Protein AF-A0A3B8SJQ2-F1 (afdb_monomer_lite)

Secondary structure (DSSP, 8-state):
--HHHHHHHHHTTEEEEEEEEEEEEEETTTTEEEEEEEEEE-GGG-EEEEEEEEEE-----GGGGT--TT-EEEEEEEEEEEEETTTTEEEEE----S-EEEEEEES--

Foldseek 3Di:
DDPVVVVVCVPFVKDKFKKKWFWQAFDQVFLKTKTAQIWGQDPPRDTDRPHGIDIAGPNPDPCSVVDDGRFMKMWIAIWGWDDDPPPNDTDIHDPRHDIDPIDGPDGDD

Structure (mmCIF, N/CA/C/O backbone):
data_AF-A0A3B8SJQ2-F1
#
_entry.id   AF-A0A3B8SJQ2-F1
#
loop_
_atom_site.group_PDB
_atom_site.id
_atom_site.type_symbol
_atom_site.label_atom_id
_atom_site.label_alt_id
_atom_site.label_comp_id
_atom_site.label_asym_id
_atom_site.label_entity_id
_atom_site.label_seq_id
_atom_site.pdbx_PDB_ins_code
_atom_site.Cartn_x
_atom_site.Cartn_y
_atom_site.Cartn_z
_atom_site.occupancy
_atom_site.B_iso_or_equiv
_atom_site.auth_seq_id
_atom_site.auth_comp_id
_atom_site.auth_asym_id
_atom_site.auth_atom_id
_atom_site.pdbx_PDB_model_num
ATOM 1 N N . MET A 1 1 ? 15.323 -8.484 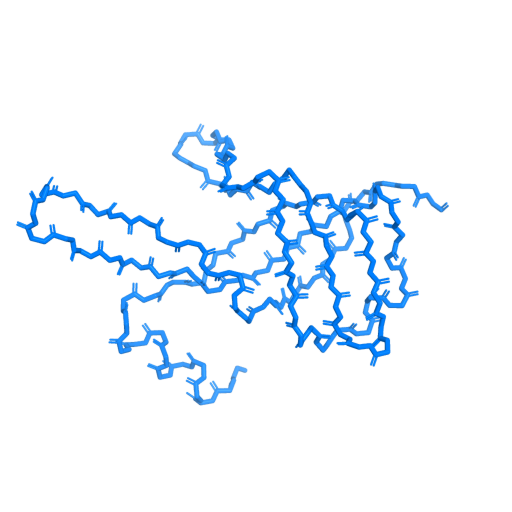7.776 1.00 53.12 1 MET A N 1
ATOM 2 C CA . MET A 1 1 ? 14.836 -8.988 6.468 1.00 53.12 1 MET A CA 1
ATOM 3 C C . MET A 1 1 ? 14.945 -10.505 6.456 1.00 53.12 1 MET A C 1
ATOM 5 O O . MET A 1 1 ? 16.025 -10.993 6.764 1.00 53.12 1 MET A O 1
ATOM 9 N N . SER A 1 2 ? 13.871 -11.237 6.143 1.00 58.50 2 SER A N 1
ATOM 10 C CA . SER A 1 2 ? 13.884 -12.710 6.104 1.00 58.50 2 SER A CA 1
ATOM 11 C C . SER A 1 2 ? 14.589 -13.257 4.851 1.00 58.50 2 SER A C 1
ATOM 13 O O . SER A 1 2 ? 14.607 -12.610 3.801 1.00 58.50 2 SER A O 1
ATOM 15 N N . SER A 1 3 ? 15.174 -14.454 4.960 1.00 68.88 3 SER A N 1
ATOM 16 C CA . SER A 1 3 ? 15.892 -15.152 3.878 1.00 68.88 3 SER A CA 1
ATOM 17 C C . SER A 1 3 ? 15.003 -15.436 2.661 1.00 68.88 3 SER A C 1
ATOM 19 O O . SER A 1 3 ? 15.405 -15.141 1.537 1.00 68.88 3 SER A O 1
ATOM 21 N N . GLN A 1 4 ? 13.766 -15.892 2.885 1.00 63.00 4 GLN A N 1
ATOM 22 C CA . GLN A 1 4 ? 12.772 -16.154 1.832 1.00 63.00 4 GLN A CA 1
ATOM 23 C C . GLN A 1 4 ? 12.450 -14.917 0.984 1.00 63.00 4 GLN A C 1
ATOM 25 O O . GLN A 1 4 ? 12.421 -14.991 -0.243 1.00 63.00 4 GLN A O 1
ATOM 30 N N . ARG A 1 5 ? 12.253 -13.755 1.620 1.00 63.62 5 ARG A N 1
ATOM 31 C CA . ARG A 1 5 ? 11.961 -12.503 0.905 1.00 63.62 5 ARG A CA 1
ATOM 32 C C . ARG A 1 5 ? 13.127 -12.092 0.011 1.00 63.62 5 ARG A C 1
ATOM 34 O O . ARG A 1 5 ? 12.921 -11.660 -1.117 1.00 63.62 5 ARG A O 1
ATOM 41 N N . ARG A 1 6 ? 14.358 -12.273 0.497 1.00 63.72 6 ARG A N 1
ATOM 42 C CA . ARG A 1 6 ? 15.580 -11.955 -0.252 1.00 63.72 6 ARG A CA 1
ATOM 43 C C . ARG A 1 6 ? 15.789 -12.893 -1.450 1.00 63.72 6 ARG A C 1
ATOM 45 O O . ARG A 1 6 ? 16.275 -12.438 -2.479 1.00 63.72 6 ARG A O 1
ATOM 52 N N . GLU A 1 7 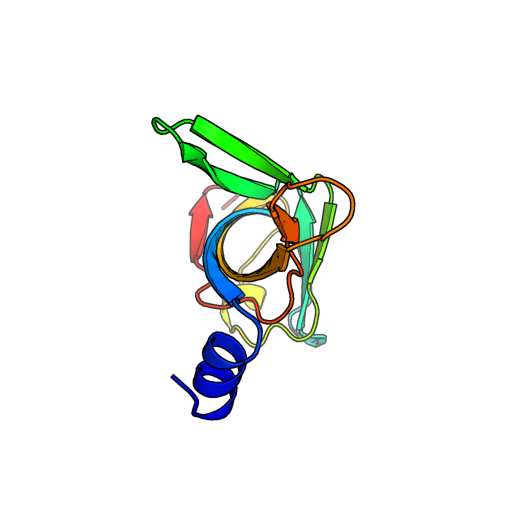? 15.413 -14.168 -1.347 1.00 64.56 7 GLU A N 1
ATOM 53 C CA . GLU A 1 7 ? 15.418 -15.094 -2.492 1.00 64.56 7 GLU A CA 1
ATOM 54 C C . GLU A 1 7 ? 14.343 -14.763 -3.531 1.00 64.56 7 GLU A C 1
ATOM 56 O O . GLU A 1 7 ? 14.623 -14.822 -4.727 1.00 64.56 7 GLU A O 1
ATOM 61 N N . MET A 1 8 ? 13.140 -14.372 -3.098 1.00 61.47 8 MET A N 1
ATOM 62 C CA . MET A 1 8 ? 12.055 -13.984 -4.005 1.00 61.47 8 MET A CA 1
ATOM 63 C C . MET A 1 8 ? 12.450 -12.782 -4.874 1.00 61.47 8 MET A C 1
ATOM 65 O O . MET A 1 8 ? 12.263 -12.831 -6.088 1.00 61.47 8 MET A O 1
ATOM 69 N N . LEU A 1 9 ? 13.084 -11.767 -4.266 1.00 63.34 9 LEU A N 1
ATOM 70 C CA . LEU A 1 9 ? 13.655 -10.607 -4.968 1.00 63.34 9 LEU A CA 1
ATOM 71 C C . LEU A 1 9 ? 14.646 -11.006 -6.072 1.00 63.34 9 LEU A C 1
ATOM 73 O O . LEU A 1 9 ? 14.633 -10.432 -7.155 1.00 63.34 9 LEU A O 1
ATOM 77 N N . LYS A 1 10 ? 15.466 -12.034 -5.829 1.00 63.09 10 LYS A N 1
ATOM 78 C CA . LYS A 1 10 ? 16.471 -12.504 -6.791 1.00 63.09 10 LYS A CA 1
ATOM 79 C C . LYS A 1 10 ? 15.894 -13.347 -7.930 1.00 63.09 10 LYS A C 1
ATOM 81 O O . LYS A 1 10 ? 16.407 -13.264 -9.038 1.00 63.09 10 LYS A O 1
ATOM 86 N N . ARG A 1 11 ? 14.881 -14.185 -7.674 1.00 56.38 11 ARG A N 1
ATOM 87 C CA . ARG A 1 11 ? 14.400 -15.178 -8.660 1.00 56.38 11 ARG A CA 1
ATOM 88 C C . ARG A 1 11 ? 13.447 -14.623 -9.720 1.00 56.38 11 ARG A C 1
ATOM 90 O O . ARG A 1 11 ? 13.373 -15.205 -10.792 1.00 56.38 11 ARG A O 1
ATOM 97 N N . TYR A 1 12 ? 12.725 -13.541 -9.434 1.00 57.06 12 TYR A N 1
ATOM 98 C CA . TYR A 1 12 ? 11.607 -13.088 -10.277 1.00 57.06 12 TYR A CA 1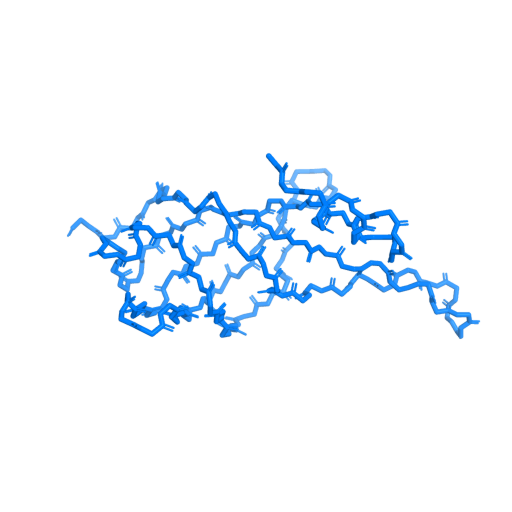
ATOM 99 C C . TYR A 1 12 ? 11.788 -11.693 -10.890 1.00 57.06 12 TYR A C 1
ATOM 101 O O . TYR A 1 12 ? 10.829 -11.141 -11.418 1.00 57.06 12 TYR A O 1
ATOM 109 N N . GLY A 1 13 ? 12.978 -11.089 -10.788 1.00 62.03 13 GLY A N 1
ATOM 110 C CA . GLY A 1 13 ? 13.186 -9.705 -11.240 1.00 62.03 13 GLY A CA 1
ATOM 111 C C . GLY A 1 13 ? 12.268 -8.708 -10.523 1.00 62.03 13 GLY A C 1
ATOM 112 O O . GLY A 1 13 ? 11.832 -7.719 -11.113 1.00 62.03 13 GLY A O 1
ATOM 113 N N . VAL A 1 14 ? 11.917 -9.003 -9.267 1.00 70.25 14 VAL A N 1
ATOM 114 C CA . VAL A 1 14 ? 10.989 -8.199 -8.472 1.00 70.25 14 VAL A CA 1
ATOM 115 C C . VAL A 1 14 ? 11.764 -7.174 -7.635 1.00 70.25 14 VAL A C 1
ATOM 117 O O . VAL A 1 14 ? 12.844 -7.469 -7.122 1.00 70.25 14 VAL A O 1
ATOM 120 N N . GLU A 1 15 ? 11.219 -5.969 -7.482 1.00 77.25 15 GLU A N 1
ATOM 121 C CA . GLU A 1 15 ? 11.819 -4.878 -6.701 1.00 77.25 15 GLU A CA 1
ATOM 122 C C . GLU A 1 15 ? 10.921 -4.489 -5.516 1.00 77.25 15 GLU A C 1
ATOM 124 O O . GLU A 1 15 ? 9.710 -4.705 -5.542 1.00 77.25 15 GLU A O 1
ATOM 129 N N . GLU A 1 16 ? 11.496 -3.937 -4.445 1.00 79.19 16 GLU A N 1
ATOM 130 C CA . GLU A 1 16 ? 10.694 -3.321 -3.381 1.00 79.19 16 GLU A CA 1
ATOM 131 C C . GLU A 1 16 ? 10.441 -1.854 -3.729 1.00 79.19 16 GLU A C 1
ATOM 133 O O . GLU A 1 16 ? 11.372 -1.119 -4.064 1.00 79.19 16 GLU A O 1
ATOM 138 N N . ARG A 1 17 ? 9.181 -1.420 -3.640 1.00 85.75 17 ARG A N 1
ATOM 139 C CA . ARG A 1 17 ? 8.787 -0.059 -4.009 1.00 85.75 17 ARG A CA 1
ATOM 140 C C . ARG A 1 17 ? 7.873 0.567 -2.971 1.00 85.75 17 ARG A C 1
ATOM 142 O O . ARG A 1 17 ? 7.128 -0.123 -2.277 1.00 85.75 17 ARG A O 1
ATOM 149 N N . PHE A 1 18 ? 7.952 1.890 -2.876 1.00 90.62 18 PHE A N 1
ATOM 150 C CA . PHE A 1 18 ? 7.111 2.692 -1.997 1.00 90.62 18 PHE A CA 1
ATOM 151 C C . PHE A 1 18 ? 5.798 3.056 -2.677 1.00 90.62 18 PHE A C 1
ATOM 153 O O . PHE A 1 18 ? 5.779 3.472 -3.838 1.00 90.62 18 PHE A O 1
ATOM 160 N N . PHE A 1 19 ? 4.725 2.978 -1.901 1.00 93.50 19 PHE A N 1
ATOM 161 C CA . PHE A 1 19 ? 3.382 3.332 -2.319 1.00 93.50 19 PHE A CA 1
ATOM 162 C C . PHE A 1 19 ? 2.733 4.262 -1.308 1.00 93.50 19 PHE A C 1
ATOM 164 O O . PHE A 1 19 ? 3.007 4.196 -0.109 1.00 93.50 19 PHE A O 1
ATOM 171 N N . VAL A 1 20 ? 1.837 5.104 -1.809 1.00 94.56 20 VAL A N 1
ATOM 172 C CA . VAL A 1 20 ? 0.901 5.887 -1.004 1.00 94.56 20 VAL A CA 1
ATOM 173 C C . VAL A 1 20 ? -0.505 5.462 -1.382 1.00 94.56 20 VAL A C 1
ATOM 175 O O . VAL A 1 20 ? -0.793 5.318 -2.567 1.00 94.56 20 VAL A O 1
ATOM 178 N N . ALA A 1 21 ? -1.368 5.264 -0.393 1.00 95.31 21 ALA A N 1
ATOM 179 C CA . ALA A 1 21 ? -2.766 4.920 -0.611 1.00 95.31 21 ALA A CA 1
ATOM 180 C C . ALA A 1 21 ? -3.667 5.535 0.456 1.00 95.31 21 ALA A C 1
ATOM 182 O O . ALA A 1 21 ? -3.208 5.920 1.535 1.00 95.31 21 ALA A O 1
ATOM 183 N N . THR A 1 22 ? -4.960 5.557 0.158 1.00 96.19 22 THR A N 1
ATOM 184 C CA . THR A 1 22 ? -6.016 5.887 1.110 1.00 96.19 22 THR A CA 1
ATOM 185 C C . THR A 1 22 ? -6.642 4.598 1.628 1.00 96.19 22 THR A C 1
ATOM 187 O O . THR A 1 22 ? -6.968 3.692 0.864 1.00 96.19 22 THR A O 1
ATOM 190 N N . VAL A 1 23 ? -6.807 4.493 2.941 1.00 95.69 23 VAL A N 1
ATOM 191 C CA . VAL A 1 23 ? -7.471 3.361 3.584 1.00 95.69 23 VAL A CA 1
ATOM 192 C C . VAL A 1 23 ? -8.970 3.520 3.393 1.00 95.69 23 VAL A C 1
ATOM 194 O O . VAL A 1 23 ? -9.567 4.464 3.899 1.00 95.69 23 VAL A O 1
ATOM 197 N N . GLN A 1 24 ? -9.612 2.579 2.713 1.00 96.25 24 GLN A N 1
ATOM 198 C CA . GLN A 1 24 ? -11.070 2.518 2.688 1.00 96.25 24 GLN A CA 1
ATOM 199 C C . GLN A 1 24 ? -11.590 1.775 3.917 1.00 96.25 24 GLN A C 1
ATOM 201 O O . GLN A 1 24 ? -12.496 2.255 4.600 1.00 96.25 24 GLN A O 1
ATOM 206 N N . SER A 1 25 ? -10.996 0.623 4.223 1.00 94.88 25 SER A N 1
ATOM 207 C CA . SER A 1 25 ? -11.300 -0.169 5.412 1.00 94.88 25 SER A CA 1
ATOM 208 C C . SER A 1 25 ? -10.088 -0.994 5.837 1.00 94.88 25 SER A C 1
ATOM 210 O O . SER A 1 25 ? -9.207 -1.307 5.036 1.00 94.88 25 SER A O 1
ATOM 212 N N . SER A 1 26 ? -10.031 -1.347 7.118 1.00 93.12 26 SER A N 1
ATOM 213 C CA . SER A 1 26 ? -9.030 -2.266 7.647 1.00 93.12 26 SER A CA 1
ATOM 214 C C . SER A 1 26 ? -9.656 -3.173 8.705 1.00 93.12 26 SER A C 1
ATOM 216 O O . SER A 1 26 ? -10.575 -2.778 9.424 1.00 93.12 26 SER A O 1
ATOM 218 N N . ASN A 1 27 ? -9.188 -4.414 8.775 1.00 92.94 27 ASN A N 1
ATOM 219 C CA . ASN A 1 27 ? -9.601 -5.400 9.758 1.00 92.94 27 ASN A CA 1
ATOM 220 C C . ASN A 1 27 ? -8.363 -6.090 10.327 1.00 92.94 27 ASN A C 1
ATOM 222 O O . ASN A 1 27 ? -7.765 -6.972 9.709 1.00 92.94 27 ASN A O 1
ATOM 226 N N . PHE A 1 28 ? -8.013 -5.701 11.552 1.00 91.25 28 PHE A N 1
ATOM 227 C CA . PHE A 1 28 ? -6.878 -6.270 12.268 1.00 91.25 28 PHE A CA 1
ATOM 228 C C . PHE A 1 28 ? -7.028 -7.776 12.540 1.00 91.25 28 PHE A C 1
ATOM 230 O O . PHE A 1 28 ? -6.036 -8.494 12.497 1.00 91.25 28 PHE A O 1
ATOM 237 N N . LYS A 1 29 ? -8.243 -8.281 12.807 1.00 89.62 29 LYS A N 1
ATOM 238 C CA . LYS A 1 29 ? -8.445 -9.699 13.163 1.00 89.62 29 LYS A CA 1
ATOM 239 C C . LYS A 1 29 ? -8.127 -10.635 12.001 1.00 89.62 29 LYS A C 1
ATOM 241 O O . LYS A 1 29 ? -7.625 -11.728 12.225 1.00 89.62 29 LYS A O 1
ATOM 246 N N . THR A 1 30 ? -8.442 -10.210 10.781 1.00 90.25 30 THR A N 1
ATOM 247 C CA . THR A 1 30 ? -8.248 -11.007 9.563 1.00 90.25 30 THR A CA 1
ATOM 248 C C . THR A 1 30 ? -7.006 -10.591 8.774 1.00 90.25 30 THR A C 1
ATOM 250 O O . THR A 1 30 ? -6.754 -11.157 7.715 1.00 90.25 30 THR A O 1
ATOM 253 N N . GLY A 1 31 ? -6.258 -9.578 9.233 1.00 89.19 31 GLY A N 1
ATOM 254 C CA . GLY A 1 31 ? -5.136 -9.004 8.483 1.00 89.19 31 GLY A CA 1
ATOM 255 C C . GLY A 1 31 ? -5.544 -8.485 7.099 1.00 89.19 31 GLY A C 1
ATOM 256 O O . GLY A 1 31 ? -4.758 -8.560 6.156 1.00 89.19 31 GLY A O 1
ATOM 257 N N . HIS A 1 32 ? -6.794 -8.031 6.946 1.00 91.81 32 HIS A N 1
ATOM 258 C CA . HIS A 1 32 ? -7.350 -7.569 5.669 1.00 91.81 32 HIS A CA 1
ATOM 259 C C . HIS A 1 32 ? -7.409 -6.044 5.634 1.00 91.81 32 HIS A C 1
ATOM 261 O O . HIS A 1 32 ? -7.797 -5.407 6.610 1.00 91.81 32 HIS A O 1
ATOM 267 N N . MET A 1 33 ? -7.040 -5.455 4.503 1.00 93.25 33 MET A N 1
ATOM 268 C CA . MET A 1 33 ? -7.101 -4.020 4.264 1.00 93.25 33 MET A CA 1
ATOM 269 C C . MET A 1 33 ? -7.602 -3.751 2.847 1.00 93.25 33 MET A C 1
ATOM 271 O O . MET A 1 33 ? -7.224 -4.442 1.902 1.00 93.25 33 MET A O 1
ATOM 275 N N . VAL A 1 34 ? -8.457 -2.745 2.698 1.00 94.25 34 VAL A N 1
ATOM 276 C CA . VAL A 1 34 ? -8.922 -2.254 1.401 1.00 94.25 34 VAL A CA 1
ATOM 277 C C . VAL A 1 34 ? -8.345 -0.866 1.188 1.00 94.25 34 VAL A C 1
ATOM 279 O O . VAL A 1 34 ? -8.524 0.024 2.024 1.00 94.25 34 VAL A O 1
ATOM 282 N N . LEU A 1 35 ? -7.632 -0.706 0.078 1.00 94.88 35 LEU A N 1
ATOM 283 C CA . LEU A 1 35 ? -6.925 0.513 -0.287 1.00 94.88 35 LEU A CA 1
ATOM 284 C C . LEU A 1 35 ? -7.493 1.104 -1.571 1.00 94.88 35 LEU A C 1
ATOM 286 O O . LEU A 1 35 ? -7.733 0.380 -2.538 1.00 94.88 35 LEU A O 1
ATOM 290 N N . THR A 1 36 ? -7.627 2.423 -1.595 1.00 95.00 36 THR A N 1
ATOM 291 C CA . THR A 1 36 ? -8.010 3.199 -2.774 1.00 95.00 36 THR A CA 1
ATOM 292 C C . THR A 1 36 ? -6.935 4.217 -3.123 1.00 95.00 36 THR A C 1
ATOM 294 O O . THR A 1 36 ? -6.073 4.539 -2.304 1.00 95.00 36 THR A O 1
ATOM 297 N N . ASP A 1 37 ? -6.982 4.712 -4.363 1.00 93.31 37 ASP A N 1
ATOM 298 C CA . ASP A 1 37 ? -6.091 5.765 -4.866 1.00 93.31 37 ASP A CA 1
ATOM 299 C C . ASP A 1 37 ? -4.613 5.485 -4.578 1.00 93.31 37 ASP A C 1
ATOM 301 O O . ASP A 1 37 ? -3.939 6.210 -3.847 1.00 93.31 37 ASP A O 1
ATOM 305 N N . ILE A 1 38 ? -4.119 4.386 -5.145 1.00 93.31 38 ILE A N 1
ATOM 306 C CA . ILE A 1 38 ? -2.764 3.908 -4.894 1.00 93.31 38 ILE A CA 1
ATOM 307 C C . ILE A 1 38 ? -1.812 4.545 -5.895 1.00 93.31 38 ILE A C 1
ATOM 309 O O . ILE A 1 38 ? -1.995 4.418 -7.109 1.00 93.31 38 ILE A O 1
ATOM 313 N N . TYR A 1 39 ? -0.768 5.189 -5.380 1.00 92.12 39 TYR A N 1
ATOM 314 C CA . TYR A 1 39 ? 0.250 5.879 -6.158 1.00 92.12 39 TYR A CA 1
ATOM 315 C C . TYR A 1 39 ? 1.646 5.342 -5.864 1.00 92.12 39 TYR A C 1
ATOM 317 O O . TYR A 1 39 ? 1.974 5.019 -4.725 1.00 92.12 39 TYR A O 1
ATOM 325 N N . THR A 1 40 ? 2.494 5.343 -6.887 1.00 89.94 40 THR A N 1
ATOM 326 C CA . THR A 1 40 ? 3.944 5.126 -6.781 1.00 89.94 40 THR A CA 1
ATOM 327 C C . THR A 1 40 ? 4.685 6.354 -7.322 1.00 89.94 40 THR A C 1
ATOM 329 O O . THR A 1 40 ? 4.150 7.049 -8.197 1.00 89.94 40 THR A O 1
ATOM 332 N N . PRO A 1 41 ? 5.923 6.630 -6.872 1.00 83.00 41 PRO A N 1
ATOM 333 C CA . PRO A 1 41 ? 6.798 7.575 -7.556 1.00 83.00 41 PRO A CA 1
ATOM 334 C C . PRO A 1 41 ? 7.021 7.153 -9.017 1.00 83.00 41 PRO A C 1
ATOM 336 O O . PRO A 1 41 ? 7.352 5.996 -9.299 1.00 83.00 41 PRO A O 1
ATOM 339 N N . GLY A 1 42 ? 6.797 8.088 -9.935 1.00 78.06 42 GLY A N 1
ATOM 340 C CA . GLY A 1 42 ? 7.142 7.992 -11.347 1.00 78.06 42 GLY A CA 1
ATOM 341 C C . GLY A 1 42 ? 8.389 8.803 -11.683 1.00 78.06 42 GLY A C 1
ATOM 342 O O . GLY A 1 42 ? 9.062 9.346 -10.806 1.00 78.06 42 GLY A O 1
ATOM 343 N N . GLU A 1 43 ? 8.686 8.902 -12.974 1.00 77.31 43 GLU A N 1
ATOM 344 C CA . GLU A 1 43 ? 9.780 9.737 -13.467 1.00 77.31 43 GLU A CA 1
ATOM 345 C C . GLU A 1 43 ? 9.470 11.230 -13.265 1.00 77.31 43 GLU A C 1
ATOM 347 O O . GLU A 1 43 ? 8.311 11.661 -13.295 1.00 77.31 43 GLU A O 1
ATOM 352 N N . ASN A 1 44 ? 10.517 12.033 -13.045 1.00 78.44 44 ASN A N 1
ATOM 353 C CA . ASN A 1 44 ? 10.436 13.493 -12.899 1.00 78.44 44 ASN A CA 1
ATOM 354 C C . ASN A 1 44 ? 9.526 13.975 -11.752 1.00 78.44 44 ASN A C 1
ATOM 356 O O . ASN A 1 44 ? 8.864 15.006 -11.859 1.00 78.44 44 ASN A O 1
ATOM 360 N N . GLY A 1 45 ? 9.452 13.211 -10.657 1.00 73.88 45 GLY A N 1
ATOM 361 C CA . GLY A 1 45 ? 8.685 13.581 -9.461 1.00 73.88 45 GLY A CA 1
ATOM 362 C C . GLY A 1 45 ? 7.164 13.487 -9.621 1.00 73.88 45 GLY A C 1
ATOM 363 O O . GLY A 1 45 ? 6.429 13.803 -8.683 1.00 73.88 45 GLY A O 1
ATOM 364 N N . LYS A 1 46 ? 6.667 13.026 -10.777 1.00 82.06 46 LYS A N 1
ATOM 365 C CA . LYS A 1 46 ? 5.236 12.783 -10.980 1.00 82.06 46 LYS A CA 1
ATOM 366 C C . LYS A 1 46 ? 4.797 11.554 -10.189 1.00 82.06 46 LYS A C 1
ATOM 368 O O . LYS A 1 46 ? 5.526 10.572 -10.072 1.00 82.06 46 LYS A O 1
ATOM 373 N N . ARG A 1 47 ? 3.575 11.590 -9.659 1.00 83.44 47 ARG A N 1
ATOM 374 C CA . ARG A 1 47 ? 2.930 10.418 -9.052 1.00 83.44 47 ARG A CA 1
ATOM 375 C C . ARG A 1 47 ? 2.172 9.663 -10.132 1.00 83.44 47 ARG A C 1
ATOM 377 O O . ARG A 1 47 ? 1.425 10.275 -10.891 1.00 83.44 47 ARG A O 1
ATOM 384 N N . ILE A 1 48 ? 2.344 8.348 -10.183 1.00 88.12 48 ILE A N 1
ATOM 385 C CA . ILE A 1 48 ? 1.620 7.479 -11.114 1.00 88.12 48 ILE A CA 1
ATOM 386 C C . ILE A 1 48 ? 0.579 6.711 -10.313 1.00 88.12 48 ILE A C 1
ATOM 388 O O . ILE A 1 48 ? 0.936 6.025 -9.353 1.00 88.12 48 ILE A O 1
ATOM 392 N N . LYS A 1 49 ? -0.697 6.830 -10.695 1.00 88.19 49 LYS A N 1
ATOM 393 C CA . LYS A 1 49 ? -1.769 6.009 -10.125 1.00 88.19 49 LYS A CA 1
ATOM 394 C C . LYS A 1 49 ? -1.632 4.589 -10.667 1.00 88.19 49 LYS A C 1
ATOM 396 O O . LYS A 1 49 ? -1.665 4.394 -11.878 1.00 88.19 49 LYS A O 1
ATOM 401 N N . VAL A 1 50 ? -1.459 3.618 -9.776 1.00 88.88 50 VAL A N 1
ATOM 402 C CA . VAL A 1 50 ? -1.246 2.204 -10.135 1.00 88.88 50 VAL A CA 1
ATOM 403 C C . VAL A 1 50 ? -2.497 1.358 -9.946 1.00 88.88 50 VAL A C 1
ATOM 405 O O . VAL A 1 50 ? -2.667 0.362 -10.636 1.00 88.88 50 VAL A O 1
ATOM 408 N N . ALA A 1 51 ? -3.392 1.762 -9.043 1.00 87.88 51 ALA A N 1
ATOM 409 C CA . ALA A 1 51 ? -4.680 1.111 -8.854 1.00 87.88 51 ALA A CA 1
ATOM 410 C C . ALA A 1 51 ? -5.690 2.066 -8.209 1.00 87.88 51 ALA A C 1
ATOM 412 O O . ALA A 1 51 ? -5.338 2.920 -7.393 1.00 87.88 51 ALA A O 1
ATOM 413 N N . SER A 1 52 ? -6.964 1.905 -8.565 1.00 91.00 52 SER A N 1
ATOM 414 C CA . SER A 1 52 ? -8.067 2.630 -7.919 1.00 91.00 52 SER A CA 1
ATOM 415 C C . SER A 1 52 ? -8.588 1.920 -6.674 1.00 91.00 52 SER A C 1
ATOM 417 O O . SER A 1 52 ? -9.096 2.596 -5.788 1.00 91.00 52 SER A O 1
ATOM 419 N N . HIS A 1 53 ? -8.469 0.590 -6.614 1.00 92.38 53 HIS A N 1
ATOM 420 C CA . HIS A 1 53 ? -9.054 -0.245 -5.566 1.00 92.38 53 HIS A CA 1
ATOM 421 C C . HIS A 1 53 ? -8.292 -1.566 -5.440 1.00 92.38 53 HIS A C 1
ATOM 423 O O . HIS A 1 53 ? -8.110 -2.259 -6.441 1.00 92.38 53 HIS A O 1
ATOM 429 N N . VAL A 1 54 ? -7.847 -1.921 -4.233 1.00 90.75 54 VAL A N 1
ATOM 430 C CA . VAL A 1 54 ? -7.075 -3.146 -3.968 1.00 90.75 54 VAL A CA 1
ATOM 431 C C . VAL A 1 54 ? -7.468 -3.760 -2.636 1.00 90.75 54 VAL A C 1
ATOM 433 O O . VAL A 1 54 ? -7.600 -3.069 -1.627 1.00 90.75 54 VAL A O 1
ATOM 436 N N . HIS A 1 55 ? -7.575 -5.086 -2.630 1.00 91.56 55 HIS A N 1
ATOM 437 C CA . HIS A 1 55 ? -7.668 -5.886 -1.417 1.00 91.56 55 HIS A CA 1
ATOM 438 C C . HIS A 1 55 ? -6.278 -6.419 -1.067 1.00 91.56 55 HIS A C 1
ATOM 440 O O . HIS A 1 55 ? -5.668 -7.133 -1.859 1.00 91.56 55 HIS A O 1
ATOM 446 N N . VAL A 1 56 ? -5.790 -6.077 0.122 1.00 89.62 56 VAL A N 1
ATOM 447 C CA . VAL A 1 56 ? -4.528 -6.571 0.673 1.00 89.62 56 VAL A CA 1
ATOM 448 C C . VAL A 1 56 ? -4.853 -7.535 1.806 1.00 89.62 56 VAL A C 1
ATOM 450 O O . VAL A 1 56 ? -5.558 -7.178 2.750 1.00 89.62 56 VAL A O 1
ATOM 453 N N . PHE A 1 57 ? -4.349 -8.758 1.711 1.00 88.50 57 PHE A N 1
ATOM 454 C CA . PHE A 1 57 ? -4.573 -9.815 2.696 1.00 88.50 57 PHE A CA 1
ATOM 455 C C . PHE A 1 57 ? -3.291 -10.130 3.463 1.00 88.50 57 PHE A C 1
ATOM 457 O O . PHE A 1 57 ? -2.194 -9.802 3.013 1.00 88.50 57 PHE A O 1
ATOM 464 N N . ASN A 1 58 ? -3.438 -10.825 4.594 1.00 86.31 58 ASN A N 1
ATOM 465 C CA . ASN A 1 58 ? -2.331 -11.308 5.423 1.00 86.31 58 ASN A CA 1
ATOM 466 C C . ASN A 1 58 ? -1.374 -10.198 5.894 1.00 86.31 58 ASN A C 1
ATOM 468 O O . ASN A 1 58 ? -0.181 -10.436 6.082 1.00 86.31 58 ASN A O 1
ATOM 472 N N . VAL A 1 59 ? -1.888 -8.984 6.096 1.00 86.56 59 VAL A N 1
ATOM 473 C CA . VAL A 1 59 ? -1.113 -7.874 6.650 1.00 86.56 59 VAL A CA 1
ATOM 474 C C . VAL A 1 59 ? -0.918 -8.117 8.144 1.00 86.56 59 VAL A C 1
ATOM 476 O O . VAL A 1 59 ? -1.875 -8.091 8.918 1.00 86.56 59 VAL A O 1
ATOM 479 N N . ASN A 1 60 ? 0.329 -8.342 8.553 1.00 83.44 60 ASN A N 1
ATOM 480 C CA . ASN A 1 60 ? 0.704 -8.580 9.945 1.00 83.44 60 ASN A CA 1
ATOM 481 C C . ASN A 1 60 ? 1.363 -7.336 10.561 1.00 83.44 60 ASN A C 1
ATOM 483 O O . ASN A 1 60 ? 2.521 -7.373 10.972 1.00 83.44 60 ASN A O 1
ATOM 487 N N . ASP A 1 61 ? 0.629 -6.220 10.594 1.00 83.44 61 ASP A N 1
ATOM 488 C CA . ASP A 1 61 ? 1.116 -4.957 11.155 1.00 83.44 61 ASP A CA 1
ATOM 489 C C . ASP A 1 61 ? 0.177 -4.458 12.275 1.00 83.44 61 ASP A C 1
ATOM 491 O O . ASP A 1 61 ? -1.018 -4.238 12.032 1.00 83.44 61 ASP A O 1
ATOM 495 N N . PRO A 1 62 ? 0.677 -4.248 13.513 1.00 87.88 62 PRO A N 1
ATOM 496 C CA . PRO A 1 62 ? -0.110 -3.690 14.611 1.00 87.88 62 PRO A CA 1
ATOM 497 C C . PRO A 1 62 ? -0.769 -2.342 14.291 1.00 87.88 62 PRO A C 1
ATOM 499 O O . PRO A 1 62 ? -1.770 -1.993 14.926 1.00 87.88 62 PRO A O 1
ATOM 502 N N . ILE A 1 63 ? -0.241 -1.583 13.321 1.00 88.81 63 ILE A N 1
ATOM 503 C CA . ILE A 1 63 ? -0.805 -0.297 12.906 1.00 88.81 63 ILE A CA 1
ATOM 504 C C . ILE A 1 63 ? -2.232 -0.428 12.378 1.00 88.81 63 ILE A C 1
ATOM 506 O O . ILE A 1 63 ? -3.011 0.504 12.563 1.00 88.81 63 ILE A O 1
ATOM 510 N N . LEU A 1 64 ? -2.621 -1.587 11.828 1.00 89.62 64 LEU A N 1
ATOM 511 C CA . LEU A 1 64 ? -3.990 -1.851 11.372 1.00 89.62 64 LEU A CA 1
ATOM 512 C C . LEU A 1 64 ? -5.033 -1.569 12.462 1.00 89.62 64 LEU A C 1
ATOM 514 O O . LEU A 1 64 ? -6.125 -1.115 12.150 1.00 89.62 64 LEU A O 1
ATOM 518 N N . ARG A 1 65 ? -4.703 -1.767 13.751 1.00 91.50 65 ARG A N 1
ATOM 519 C CA . ARG A 1 65 ? -5.617 -1.448 14.870 1.00 91.50 65 ARG A CA 1
ATOM 520 C C . ARG A 1 65 ? -5.957 0.040 14.976 1.00 91.50 65 ARG A C 1
ATOM 522 O O . ARG A 1 65 ? -6.921 0.394 15.646 1.00 91.50 65 ARG A O 1
ATOM 529 N N . LYS A 1 66 ? -5.120 0.902 14.400 1.00 91.31 66 LYS A N 1
ATOM 530 C CA . LYS A 1 66 ? -5.195 2.363 14.497 1.00 91.31 66 LYS A CA 1
ATOM 531 C C . LYS A 1 66 ? -5.649 3.018 13.192 1.00 91.31 66 LYS A C 1
ATOM 533 O O . LYS A 1 66 ? -5.961 4.205 13.215 1.00 91.31 66 LYS A O 1
ATOM 538 N N . LEU A 1 67 ? -5.653 2.280 12.080 1.00 93.00 67 LEU A N 1
ATOM 539 C CA . LEU A 1 67 ? -6.046 2.807 10.778 1.00 93.00 67 LEU A CA 1
ATOM 540 C C . LEU A 1 67 ? -7.564 2.928 10.685 1.00 93.00 67 LEU A C 1
ATOM 542 O O . LEU A 1 67 ? -8.300 1.964 10.895 1.00 93.00 67 LEU A O 1
ATOM 546 N N . LYS A 1 68 ? -8.023 4.121 10.326 1.00 93.94 68 LYS A N 1
ATOM 547 C CA . LYS A 1 68 ? -9.427 4.434 10.068 1.00 93.94 68 LYS A CA 1
ATOM 548 C C . LYS A 1 68 ? -9.668 4.583 8.569 1.00 93.94 68 LYS A C 1
ATOM 550 O O . LYS A 1 68 ? -8.738 4.748 7.783 1.00 93.94 68 LYS A O 1
ATOM 555 N N . SER A 1 69 ? -10.938 4.539 8.173 1.00 94.38 69 SER A N 1
ATOM 556 C CA . SER A 1 69 ? -11.322 4.923 6.814 1.00 94.38 69 SER A CA 1
ATOM 557 C C . SER A 1 69 ? -10.887 6.367 6.535 1.00 94.38 69 SER A C 1
ATOM 559 O O . SER A 1 69 ? -10.968 7.216 7.423 1.00 94.38 69 SER A O 1
ATOM 561 N N . GLN A 1 70 ? -10.447 6.630 5.306 1.00 95.19 70 GLN A N 1
ATOM 562 C CA . GLN A 1 70 ? -9.871 7.889 4.821 1.00 95.19 70 GLN A CA 1
ATOM 563 C C . GLN A 1 70 ? -8.483 8.240 5.387 1.00 95.19 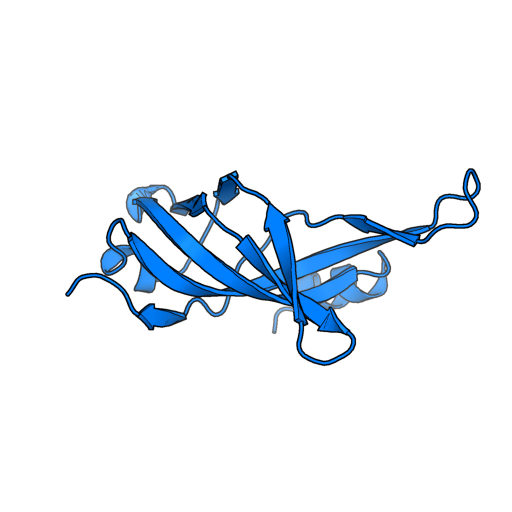70 GLN A C 1
ATOM 565 O O . GLN A 1 70 ? -7.971 9.330 5.127 1.00 95.19 70 GLN A O 1
ATOM 570 N N . ASP A 1 71 ? -7.835 7.336 6.126 1.00 95.62 71 ASP A N 1
ATOM 571 C CA . ASP A 1 71 ? -6.435 7.527 6.502 1.00 95.62 71 ASP A CA 1
ATOM 572 C C . ASP A 1 71 ? -5.523 7.411 5.284 1.00 95.62 71 ASP A C 1
ATOM 574 O O . ASP A 1 71 ? -5.630 6.470 4.501 1.00 95.62 71 ASP A O 1
ATOM 578 N N . MET A 1 72 ? -4.576 8.337 5.147 1.00 95.50 72 MET A N 1
ATOM 579 C CA . MET A 1 72 ? -3.518 8.213 4.150 1.00 95.50 72 MET A CA 1
ATOM 580 C C . MET A 1 72 ? -2.353 7.444 4.754 1.00 95.50 72 MET A C 1
ATOM 582 O O . MET A 1 72 ? -1.830 7.817 5.812 1.00 95.50 72 MET A O 1
ATOM 586 N N . ILE A 1 73 ? -1.911 6.406 4.055 1.00 95.38 73 ILE A N 1
ATOM 587 C CA . ILE A 1 73 ? -0.786 5.575 4.463 1.00 95.38 73 ILE A CA 1
ATOM 588 C C . ILE A 1 73 ? 0.304 5.560 3.398 1.00 95.38 73 ILE A C 1
ATOM 590 O O . ILE A 1 73 ? 0.043 5.680 2.203 1.00 95.38 73 ILE A O 1
ATOM 594 N N . MET A 1 74 ? 1.533 5.366 3.856 1.00 95.12 74 MET A N 1
ATOM 595 C CA . MET A 1 74 ? 2.670 4.968 3.044 1.00 95.12 74 MET A CA 1
ATOM 596 C C . MET A 1 74 ? 3.046 3.535 3.410 1.00 95.12 74 MET A C 1
ATOM 598 O O . MET A 1 74 ? 3.025 3.189 4.588 1.00 95.12 74 MET A O 1
ATOM 602 N N . PHE A 1 75 ? 3.387 2.710 2.428 1.00 93.06 75 PHE A N 1
ATOM 603 C CA . PHE A 1 75 ? 3.801 1.324 2.650 1.00 93.06 75 PHE A CA 1
ATOM 604 C C . PHE A 1 75 ? 4.809 0.875 1.593 1.00 93.06 75 PHE A C 1
ATOM 606 O O . PHE A 1 75 ? 4.936 1.514 0.544 1.00 93.06 75 PHE A O 1
ATOM 613 N N . THR A 1 76 ? 5.526 -0.218 1.858 1.00 90.31 76 THR A N 1
ATOM 614 C CA . THR A 1 76 ? 6.337 -0.897 0.842 1.00 90.31 76 THR A CA 1
ATOM 615 C C . THR A 1 76 ? 5.677 -2.190 0.394 1.00 90.31 76 THR A C 1
ATOM 617 O O . THR A 1 76 ? 5.043 -2.885 1.185 1.00 90.31 76 THR A O 1
ATOM 620 N N . ALA A 1 77 ? 5.792 -2.491 -0.896 1.00 87.25 77 ALA A N 1
ATOM 621 C CA . ALA A 1 77 ? 5.320 -3.741 -1.482 1.00 87.25 77 ALA A CA 1
ATOM 622 C C . ALA A 1 77 ? 6.319 -4.238 -2.529 1.00 87.25 77 ALA A C 1
ATOM 624 O O . ALA A 1 77 ? 7.104 -3.456 -3.076 1.00 87.25 77 ALA A O 1
ATOM 625 N N . VAL A 1 78 ? 6.278 -5.540 -2.806 1.00 82.25 78 VAL A N 1
ATOM 626 C CA . VAL A 1 78 ? 7.106 -6.151 -3.847 1.00 82.25 78 VAL A CA 1
ATOM 627 C C . VAL A 1 78 ? 6.381 -6.069 -5.190 1.00 82.25 78 VAL A C 1
ATOM 629 O O . VAL A 1 78 ? 5.263 -6.552 -5.328 1.00 82.25 78 VAL A O 1
ATOM 632 N N . VAL A 1 79 ? 7.024 -5.472 -6.187 1.00 77.44 79 VAL A N 1
ATOM 633 C CA . VAL A 1 79 ? 6.521 -5.344 -7.564 1.00 77.44 79 VAL A CA 1
ATOM 634 C C . VAL A 1 79 ? 7.245 -6.314 -8.476 1.00 77.44 79 VAL A C 1
ATOM 636 O O . VAL A 1 79 ? 8.463 -6.439 -8.398 1.00 77.44 79 VAL A O 1
ATOM 639 N N . GLY A 1 80 ? 6.497 -6.984 -9.351 1.00 71.44 80 GLY A N 1
ATOM 640 C CA . GLY A 1 80 ? 7.058 -7.897 -10.342 1.00 71.44 80 GLY A CA 1
ATOM 641 C C . GLY A 1 80 ? 7.223 -7.226 -11.691 1.00 71.44 80 GLY A C 1
ATOM 642 O O . GLY A 1 80 ? 6.268 -6.657 -12.223 1.00 71.44 80 GLY A O 1
ATOM 643 N N . ASN A 1 81 ? 8.418 -7.332 -12.262 1.00 66.50 81 ASN A N 1
ATOM 644 C CA . ASN A 1 81 ? 8.652 -6.969 -13.650 1.00 66.50 81 ASN A CA 1
ATOM 645 C C . ASN A 1 81 ? 8.433 -8.216 -14.508 1.00 66.50 81 ASN A C 1
ATOM 647 O O . ASN A 1 81 ? 9.097 -9.229 -14.303 1.00 66.50 81 ASN A O 1
ATOM 651 N N . TYR A 1 82 ? 7.495 -8.152 -15.452 1.00 60.78 82 TYR A N 1
ATOM 652 C CA . TYR A 1 82 ? 7.352 -9.186 -16.471 1.00 60.78 82 TYR A CA 1
ATOM 653 C C . TYR A 1 82 ? 7.849 -8.621 -17.796 1.00 60.78 82 TYR A C 1
ATOM 655 O O . TYR A 1 82 ? 7.244 -7.713 -18.374 1.00 60.78 82 TYR A O 1
ATOM 663 N N . GLU A 1 83 ? 8.960 -9.168 -18.274 1.00 52.75 83 GLU A N 1
ATOM 664 C CA . GLU A 1 83 ? 9.381 -8.990 -19.656 1.00 52.75 83 GLU A CA 1
ATOM 665 C C . GLU A 1 83 ? 8.473 -9.854 -20.526 1.00 52.75 83 GLU A C 1
ATOM 667 O O . GLU A 1 83 ? 8.424 -11.077 -20.385 1.00 52.75 83 GLU A O 1
ATOM 672 N N . THR A 1 84 ? 7.695 -9.219 -21.399 1.00 48.47 84 THR A N 1
ATOM 673 C CA . THR A 1 84 ? 6.905 -9.957 -22.384 1.00 48.47 84 THR A CA 1
ATOM 674 C C . THR A 1 84 ? 7.659 -9.911 -23.703 1.00 48.47 84 THR A C 1
ATOM 676 O O . THR A 1 84 ? 7.876 -8.835 -24.256 1.00 48.47 84 THR A O 1
ATOM 679 N N . THR A 1 85 ? 8.002 -11.076 -24.250 1.00 49.28 85 THR A N 1
ATOM 680 C CA . THR A 1 85 ? 8.626 -11.203 -25.580 1.00 49.28 85 THR A CA 1
ATOM 681 C C . THR A 1 85 ? 7.693 -10.787 -26.723 1.00 49.28 85 THR A C 1
ATOM 683 O O . THR A 1 85 ? 8.093 -10.773 -27.880 1.00 49.28 85 THR A O 1
ATOM 686 N N . LYS A 1 86 ? 6.429 -10.466 -26.415 1.00 50.06 86 LYS A N 1
ATOM 687 C CA . LYS A 1 86 ? 5.365 -10.217 -27.391 1.00 50.06 86 LYS A CA 1
ATOM 688 C C . LYS A 1 86 ? 5.190 -8.737 -27.761 1.00 50.06 86 LYS A C 1
ATOM 690 O O . LYS A 1 86 ? 4.559 -8.462 -28.774 1.00 50.06 86 LYS A O 1
ATOM 695 N N . TYR A 1 87 ? 5.718 -7.806 -26.959 1.00 50.94 87 TYR A N 1
ATOM 696 C CA . TYR A 1 87 ? 5.487 -6.363 -27.138 1.00 50.94 87 TYR A CA 1
ATOM 697 C C . TYR A 1 87 ? 6.734 -5.480 -26.948 1.00 50.94 87 TYR A C 1
ATOM 699 O O . TYR A 1 87 ? 6.577 -4.264 -26.863 1.00 50.94 87 TYR A O 1
ATOM 707 N N . ASP A 1 88 ? 7.939 -6.055 -26.818 1.00 52.53 88 ASP A N 1
ATOM 708 C CA . ASP A 1 88 ? 9.188 -5.315 -26.513 1.00 52.53 88 ASP A CA 1
ATOM 709 C C . ASP A 1 88 ? 9.014 -4.269 -25.391 1.00 52.53 88 ASP A C 1
ATOM 711 O O . ASP A 1 88 ? 9.582 -3.179 -25.386 1.00 52.53 88 ASP A O 1
ATOM 715 N N . SER A 1 89 ? 8.152 -4.594 -24.425 1.00 50.62 89 SER A N 1
ATOM 716 C CA . SER A 1 89 ? 7.708 -3.686 -23.374 1.00 50.62 89 SER A CA 1
ATOM 717 C C . SER A 1 89 ? 7.781 -4.394 -22.030 1.00 50.62 89 SER A C 1
ATOM 719 O O . SER A 1 89 ? 7.272 -5.508 -21.868 1.00 50.62 89 SER A O 1
ATOM 721 N N . VAL A 1 90 ? 8.385 -3.725 -21.047 1.00 58.34 90 VAL A N 1
ATOM 722 C CA . VAL A 1 90 ? 8.400 -4.175 -19.652 1.00 58.34 90 VAL A CA 1
ATOM 723 C C . VAL A 1 90 ? 7.060 -3.808 -19.022 1.00 58.34 90 VAL A C 1
ATOM 725 O O . VAL A 1 90 ? 6.785 -2.636 -18.756 1.00 58.34 90 VAL A O 1
ATOM 728 N N . ILE A 1 91 ? 6.211 -4.806 -18.771 1.00 60.81 91 ILE A N 1
ATOM 729 C CA . ILE A 1 91 ? 4.954 -4.591 -18.054 1.00 60.81 91 ILE A CA 1
ATOM 730 C C . ILE A 1 91 ? 5.246 -4.699 -16.560 1.00 60.81 91 ILE A C 1
ATOM 732 O O . ILE A 1 91 ? 5.596 -5.764 -16.043 1.00 60.81 91 ILE A O 1
ATOM 736 N N . LYS A 1 92 ? 5.079 -3.582 -15.848 1.00 64.38 92 LYS A N 1
ATOM 737 C CA . LYS A 1 92 ? 5.143 -3.565 -14.386 1.00 64.38 92 LYS A CA 1
ATOM 738 C C . LYS A 1 92 ? 3.842 -4.113 -13.825 1.00 64.38 92 LYS A C 1
ATOM 740 O O . LYS A 1 92 ? 2.789 -3.494 -13.977 1.00 64.38 92 LYS A O 1
ATOM 745 N N . ASN A 1 93 ? 3.922 -5.261 -13.170 1.00 68.75 93 ASN A N 1
ATOM 746 C CA . ASN A 1 93 ? 2.821 -5.793 -12.392 1.00 68.75 93 ASN A CA 1
ATOM 747 C C . ASN A 1 93 ? 2.981 -5.326 -10.942 1.00 68.75 93 ASN A C 1
ATOM 749 O O . ASN A 1 93 ? 4.072 -5.392 -10.372 1.00 68.75 93 ASN A O 1
ATOM 753 N N . TYR A 1 94 ? 1.880 -4.886 -10.341 1.00 69.75 94 TYR A N 1
ATOM 754 C CA . TYR A 1 94 ? 1.806 -4.445 -8.951 1.00 69.75 94 TYR A CA 1
ATOM 755 C C . TYR A 1 94 ? 1.011 -5.463 -8.128 1.00 69.75 94 TYR A C 1
ATOM 757 O O . TYR A 1 94 ? -0.075 -5.139 -7.643 1.00 69.75 94 TYR A O 1
ATOM 765 N N . PRO A 1 95 ? 1.494 -6.712 -7.977 1.00 68.94 95 PRO A N 1
ATOM 766 C CA . PRO A 1 95 ? 0.876 -7.621 -7.037 1.00 68.94 95 PRO A CA 1
ATOM 767 C C . PRO A 1 95 ? 1.116 -7.043 -5.643 1.00 68.94 95 PRO A C 1
ATOM 769 O O . PRO A 1 95 ? 2.245 -7.009 -5.167 1.00 68.94 95 PRO A O 1
ATOM 772 N N . PHE A 1 96 ? 0.066 -6.583 -4.964 1.00 72.94 96 PHE A N 1
ATOM 773 C CA . PHE A 1 96 ? 0.149 -6.094 -3.580 1.00 72.94 96 PHE A CA 1
ATOM 774 C C . PHE A 1 96 ? 0.285 -7.254 -2.580 1.00 72.94 96 PHE A C 1
ATOM 776 O O . PHE A 1 96 ? -0.341 -7.286 -1.522 1.00 72.94 96 PHE A O 1
ATOM 783 N N . ASN A 1 97 ? 1.112 -8.226 -2.950 1.00 68.50 97 ASN A N 1
ATOM 784 C CA . ASN A 1 97 ? 1.517 -9.350 -2.140 1.00 68.50 97 ASN A CA 1
ATOM 785 C C . ASN A 1 97 ? 2.684 -8.867 -1.274 1.00 68.50 97 ASN A C 1
ATOM 787 O O . ASN A 1 97 ? 3.626 -8.263 -1.786 1.00 68.50 97 ASN A O 1
ATOM 791 N N . TYR A 1 98 ? 2.636 -9.147 0.028 1.00 73.56 98 TYR A N 1
ATOM 792 C CA . TYR A 1 98 ? 3.664 -8.727 0.991 1.00 73.56 98 TYR A CA 1
ATOM 793 C C . TYR A 1 98 ? 3.773 -7.202 1.147 1.00 73.56 98 TYR A C 1
ATOM 795 O O . TYR A 1 98 ? 4.785 -6.587 0.810 1.00 73.56 98 TYR A O 1
ATOM 803 N N . VAL A 1 99 ? 2.712 -6.598 1.683 1.00 84.19 99 VAL A N 1
ATOM 804 C CA . VAL A 1 99 ? 2.736 -5.208 2.147 1.00 84.19 99 VAL A CA 1
ATOM 805 C C . VAL A 1 99 ? 3.383 -5.134 3.527 1.00 84.19 99 VAL A C 1
ATOM 807 O O . VAL A 1 99 ? 3.001 -5.878 4.426 1.00 84.19 99 VAL A O 1
ATOM 810 N N . ASP A 1 100 ? 4.327 -4.211 3.691 1.00 86.44 100 ASP A N 1
ATOM 811 C CA . ASP A 1 100 ? 5.051 -3.976 4.939 1.00 86.44 100 ASP A CA 1
ATOM 812 C C . ASP A 1 100 ? 5.340 -2.486 5.162 1.00 86.44 100 ASP A C 1
ATOM 814 O O . ASP A 1 100 ? 5.062 -1.635 4.312 1.00 86.44 100 ASP A O 1
ATOM 818 N N . ASN A 1 101 ? 5.925 -2.170 6.322 1.00 89.06 101 ASN A N 1
ATOM 819 C CA . ASN A 1 101 ? 6.358 -0.821 6.699 1.00 89.06 101 ASN A CA 1
ATOM 820 C C . ASN A 1 101 ? 5.238 0.222 6.587 1.00 89.06 101 ASN A C 1
ATOM 822 O O . ASN A 1 101 ? 5.469 1.348 6.130 1.00 89.06 101 ASN A O 1
ATOM 826 N N . ILE A 1 102 ? 4.024 -0.152 6.989 1.00 92.50 102 ILE A N 1
ATOM 827 C CA . ILE A 1 102 ? 2.865 0.722 6.872 1.00 92.50 102 ILE A CA 1
ATOM 828 C C . ILE A 1 102 ? 3.016 1.877 7.870 1.00 92.50 102 ILE A C 1
ATOM 830 O O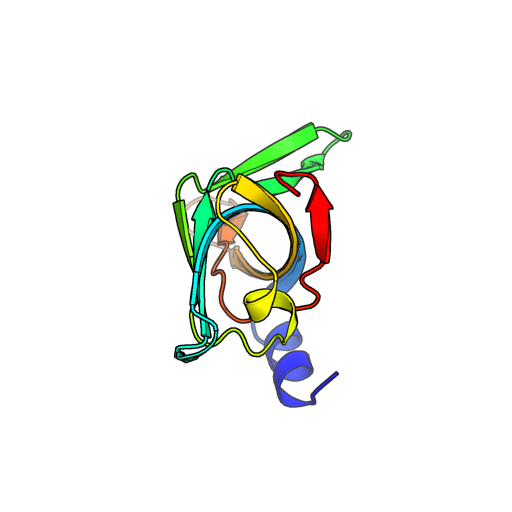 . ILE A 1 102 ? 3.203 1.684 9.070 1.00 92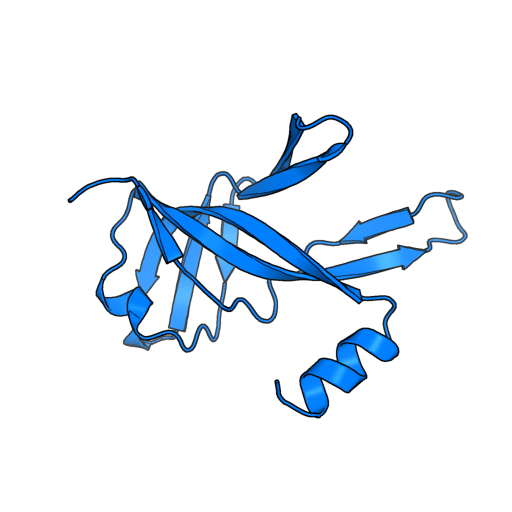.50 102 ILE A O 1
ATOM 834 N N . LYS A 1 103 ? 2.917 3.111 7.377 1.00 93.38 103 LYS A N 1
ATOM 835 C CA . LYS A 1 103 ? 2.970 4.340 8.173 1.00 93.38 103 LYS A CA 1
ATOM 836 C C . LYS A 1 103 ? 1.803 5.240 7.805 1.00 93.38 103 LYS A C 1
ATOM 838 O O . LYS A 1 103 ? 1.646 5.590 6.640 1.00 93.38 103 LYS A O 1
ATOM 843 N N . LYS A 1 104 ? 1.017 5.672 8.791 1.00 94.12 104 LYS A N 1
ATOM 844 C CA . LYS A 1 104 ? 0.024 6.737 8.592 1.00 94.12 104 LYS A CA 1
ATOM 845 C C . LYS A 1 104 ? 0.748 8.065 8.364 1.00 94.12 104 LYS A C 1
ATOM 847 O O . LYS A 1 104 ? 1.600 8.444 9.163 1.00 94.12 104 LYS A O 1
ATOM 852 N N . ILE A 1 105 ? 0.395 8.757 7.288 1.00 94.06 105 ILE A N 1
ATOM 853 C CA . ILE A 1 105 ? 0.981 10.045 6.883 1.00 94.06 105 ILE A CA 1
ATOM 854 C C . ILE A 1 105 ? -0.056 11.178 6.817 1.00 94.06 105 ILE A C 1
ATOM 856 O O . ILE A 1 105 ? 0.310 12.329 6.609 1.00 94.06 105 ILE A O 1
ATOM 860 N N . GLY A 1 106 ? -1.343 10.878 7.013 1.00 92.31 106 GLY A N 1
ATOM 861 C CA . GLY A 1 106 ? -2.416 11.874 7.078 1.00 92.31 106 GLY A CA 1
ATOM 862 C C . GLY A 1 106 ? -3.801 11.240 7.235 1.00 92.31 106 GLY A C 1
ATOM 863 O O . GLY A 1 106 ? -3.905 10.033 7.454 1.00 92.31 106 GLY A O 1
ATOM 864 N N . GLY A 1 107 ? -4.854 12.052 7.117 1.00 84.38 107 GLY A N 1
ATOM 865 C CA . GLY A 1 107 ? -6.256 11.623 7.228 1.00 84.38 107 GLY A CA 1
ATOM 866 C C . GLY A 1 107 ? -6.907 11.926 8.581 1.00 84.38 107 GLY A C 1
ATOM 867 O O . GLY A 1 107 ? -6.344 12.653 9.406 1.00 84.38 107 GLY A O 1
ATOM 868 N N . ASN A 1 108 ? -8.116 11.397 8.787 1.00 65.75 108 ASN A N 1
ATOM 869 C CA . ASN A 1 108 ? -8.964 11.736 9.933 1.00 65.75 108 ASN A CA 1
ATOM 870 C C . ASN A 1 108 ? -8.331 11.307 11.272 1.00 65.75 108 ASN A C 1
ATOM 872 O O . ASN A 1 108 ? -7.775 10.211 11.407 1.00 65.75 108 ASN A O 1
ATOM 876 N N . ARG A 1 109 ? -8.385 12.202 12.268 1.00 57.28 109 ARG A N 1
ATOM 877 C CA . ARG A 1 109 ? -7.928 11.940 13.645 1.00 57.28 109 ARG A CA 1
ATOM 878 C C . ARG A 1 109 ? -8.940 11.090 14.407 1.00 57.28 109 ARG A C 1
ATOM 880 O O . ARG A 1 109 ? -10.159 11.303 14.273 1.00 57.28 109 ARG A O 1
#

pLDDT: mean 80.51, std 14.42, range [48.47, 96.25]

Sequence (109 aa):
MSSQRREMLKRYGVEERFFVATVQSSNFKTGHMVLTDIYTPGENGKRIKVASHVHVFNVNDPILRKLKSQDMIMFTAVVGNYETTKYDSVIKNYPFNYVDNIKKIGGNR

Radius of gyration: 14.71 Å; chains: 1; bounding box: 28×30×42 Å